Protein AF-A0A9E5V602-F1 (afdb_monomer_lite)

Secondary structure (DSSP, 8-state):
-------HHHHHHHHHHHHHHHS-S-------EES--S--TT--EE-HHHHHHHHHHHHHH-----HHHHHHHT----

Structure (mmCIF, N/CA/C/O backbone):
data_AF-A0A9E5V602-F1
#
_entry.id   AF-A0A9E5V602-F1
#
loop_
_atom_site.group_PDB
_atom_site.id
_atom_site.type_symbol
_atom_site.label_atom_id
_atom_site.label_alt_id
_atom_site.label_comp_id
_atom_site.label_asym_id
_atom_site.label_entity_id
_atom_site.label_seq_id
_atom_site.pdbx_PDB_ins_code
_atom_site.Cartn_x
_atom_site.Cartn_y
_atom_site.Cartn_z
_atom_site.occupancy
_atom_site.B_iso_or_equiv
_atom_site.auth_seq_id
_atom_site.auth_comp_id
_atom_site.auth_asym_id
_atom_site.auth_atom_id
_atom_site.pdbx_PDB_model_num
ATOM 1 N N . MET A 1 1 ? 10.427 26.996 36.654 1.00 35.75 1 MET A N 1
ATOM 2 C CA . MET A 1 1 ? 10.830 26.490 35.324 1.00 35.75 1 MET A CA 1
ATOM 3 C C . MET A 1 1 ? 11.001 24.980 35.403 1.00 35.75 1 MET A C 1
ATOM 5 O O . MET A 1 1 ? 12.076 24.506 35.731 1.00 35.75 1 MET A O 1
ATOM 9 N N . ALA A 1 2 ? 9.925 24.225 35.195 1.00 40.25 2 ALA A N 1
ATOM 10 C CA . ALA A 1 2 ? 9.981 22.767 35.144 1.00 40.25 2 ALA A CA 1
ATOM 11 C C . ALA A 1 2 ? 8.825 22.270 34.273 1.00 40.25 2 ALA A C 1
ATOM 13 O O . ALA A 1 2 ? 7.737 22.005 34.771 1.00 40.25 2 ALA A O 1
ATOM 14 N N . ILE A 1 3 ? 9.046 22.175 32.961 1.00 41.56 3 ILE A N 1
ATOM 15 C CA . ILE A 1 3 ? 8.191 21.340 32.113 1.00 41.56 3 ILE A CA 1
ATOM 16 C C . ILE A 1 3 ? 8.961 20.041 31.907 1.00 41.56 3 ILE A C 1
ATOM 18 O O . ILE A 1 3 ? 9.764 19.876 30.994 1.00 41.56 3 ILE A O 1
ATOM 22 N N . SER A 1 4 ? 8.768 19.170 32.889 1.00 46.84 4 SER A N 1
ATOM 23 C CA . SER A 1 4 ? 9.276 17.811 32.959 1.00 46.84 4 SER A CA 1
ATOM 24 C C . SER A 1 4 ? 8.639 16.934 31.873 1.00 46.84 4 SER A C 1
ATOM 26 O O . SER A 1 4 ? 7.419 16.854 31.752 1.00 46.84 4 SER A O 1
ATOM 28 N N . LEU A 1 5 ? 9.504 16.266 31.106 1.00 55.84 5 LEU A N 1
ATOM 29 C CA . LEU A 1 5 ? 9.408 14.843 30.755 1.00 55.84 5 LEU A CA 1
ATOM 30 C C . LEU A 1 5 ? 8.074 14.346 30.172 1.00 55.84 5 LEU A C 1
ATOM 32 O O . LEU A 1 5 ? 7.474 13.390 30.666 1.00 55.84 5 LEU A O 1
ATOM 36 N N . ILE A 1 6 ? 7.664 14.887 29.024 1.00 58.75 6 ILE A N 1
ATOM 37 C CA . ILE A 1 6 ? 6.733 14.154 28.161 1.00 58.75 6 ILE A CA 1
ATOM 38 C C . ILE A 1 6 ? 7.516 13.018 27.496 1.00 58.75 6 ILE A C 1
ATOM 40 O O . ILE A 1 6 ? 8.259 13.220 26.535 1.00 58.75 6 ILE A O 1
ATOM 44 N N . ASN A 1 7 ? 7.359 11.804 28.024 1.00 61.91 7 ASN A N 1
ATOM 45 C CA . ASN A 1 7 ? 7.857 10.590 27.388 1.00 61.91 7 ASN A CA 1
ATOM 46 C C . ASN A 1 7 ? 7.143 10.422 26.030 1.00 61.91 7 ASN A C 1
ATOM 48 O O . ASN A 1 7 ? 5.987 9.990 25.967 1.00 61.91 7 ASN A O 1
ATOM 52 N N . LYS A 1 8 ? 7.827 10.829 24.950 1.00 59.50 8 LYS A N 1
ATOM 53 C CA . LYS A 1 8 ? 7.292 10.913 23.580 1.00 59.50 8 LYS A CA 1
ATOM 54 C C . LYS A 1 8 ? 6.678 9.594 23.105 1.00 59.50 8 LYS A C 1
ATOM 56 O O . LYS A 1 8 ? 5.692 9.618 22.372 1.00 59.50 8 LYS A O 1
ATOM 61 N N . ASP A 1 9 ? 7.186 8.456 23.574 1.00 65.56 9 ASP A N 1
ATOM 62 C CA . ASP A 1 9 ? 6.681 7.135 23.194 1.00 65.56 9 ASP A CA 1
ATOM 63 C C . ASP A 1 9 ? 5.341 6.798 23.845 1.00 65.56 9 ASP A C 1
ATOM 65 O O . ASP A 1 9 ? 4.458 6.238 23.187 1.00 65.56 9 ASP A O 1
ATOM 69 N N . LYS A 1 10 ? 5.149 7.177 25.116 1.00 59.56 10 LYS A N 1
ATOM 70 C CA . LYS A 1 10 ? 3.834 7.082 25.766 1.00 59.56 10 LYS A CA 1
ATOM 71 C C . LYS A 1 10 ? 2.847 8.028 25.092 1.00 59.56 10 LYS A C 1
ATOM 73 O O . LYS A 1 10 ? 1.759 7.587 24.736 1.00 59.56 10 LYS A O 1
ATOM 78 N N . LEU A 1 11 ? 3.250 9.274 24.826 1.00 69.31 11 LEU A N 1
ATOM 79 C CA . LEU A 1 11 ? 2.397 10.259 24.153 1.00 69.31 11 LEU A CA 1
ATOM 80 C C . LEU A 1 11 ? 1.940 9.764 22.770 1.00 69.31 11 LEU A C 1
ATOM 82 O O . LEU A 1 11 ? 0.753 9.822 22.455 1.00 69.31 11 LEU A O 1
ATOM 86 N N . ARG A 1 12 ? 2.856 9.189 21.978 1.00 64.75 12 ARG A N 1
ATOM 87 C CA . ARG A 1 12 ? 2.564 8.632 20.649 1.00 64.75 12 ARG A CA 1
ATOM 88 C C . ARG A 1 12 ? 1.614 7.439 20.711 1.00 64.75 12 ARG A C 1
ATOM 90 O O . ARG A 1 12 ? 0.722 7.329 19.872 1.00 64.75 12 ARG A O 1
ATOM 97 N N . LYS A 1 13 ? 1.789 6.538 21.683 1.00 61.81 13 LYS A N 1
ATOM 98 C CA . LYS A 1 13 ? 0.910 5.369 21.855 1.00 61.81 13 LYS A CA 1
ATOM 99 C C . LYS A 1 13 ? -0.508 5.784 22.243 1.00 61.81 13 LYS A C 1
ATOM 101 O O . LYS A 1 13 ? -1.456 5.293 21.634 1.00 61.81 13 LYS A O 1
ATOM 106 N N . THR A 1 14 ? -0.650 6.706 23.191 1.00 66.38 14 THR A N 1
ATOM 107 C CA . THR A 1 14 ? -1.963 7.185 23.648 1.00 66.38 14 THR A CA 1
ATOM 108 C C . THR A 1 14 ? -2.673 7.990 22.559 1.00 66.38 14 THR A C 1
ATOM 110 O O . THR A 1 14 ? -3.856 7.769 22.307 1.00 66.38 14 THR A O 1
ATOM 113 N N . ALA A 1 15 ? -1.946 8.848 21.834 1.00 69.94 15 ALA A N 1
ATOM 114 C CA . ALA A 1 15 ? -2.484 9.567 20.680 1.00 69.94 15 ALA A CA 1
ATOM 115 C C . ALA A 1 15 ? -2.938 8.600 19.576 1.00 69.94 15 ALA A C 1
ATOM 117 O O . ALA A 1 15 ? -4.049 8.726 19.065 1.00 69.94 15 ALA A O 1
ATOM 118 N N . ARG A 1 16 ? -2.133 7.574 19.262 1.00 66.19 16 ARG A N 1
ATOM 119 C CA . ARG A 1 16 ? -2.508 6.5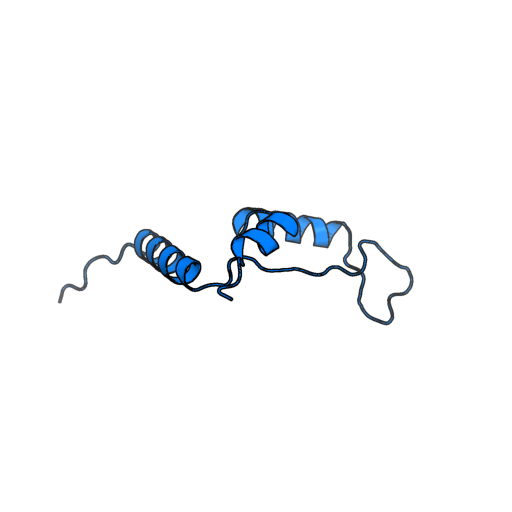34 18.293 1.00 66.19 16 ARG A CA 1
ATOM 120 C C . ARG A 1 16 ? -3.780 5.806 18.719 1.00 66.19 16 ARG A C 1
ATOM 122 O O . ARG A 1 16 ? -4.642 5.589 17.883 1.00 66.19 16 ARG A O 1
ATOM 129 N N . GLN A 1 17 ? -3.925 5.450 19.993 1.00 64.00 17 GLN A N 1
ATOM 130 C CA . GLN A 1 17 ? -5.135 4.784 20.485 1.00 64.00 17 GLN A CA 1
ATOM 131 C C . GLN A 1 17 ? -6.384 5.663 20.368 1.00 64.00 17 GLN A C 1
ATOM 133 O O . GLN A 1 17 ? -7.424 5.169 19.942 1.00 64.00 17 GLN A O 1
ATOM 138 N N . ALA A 1 18 ? -6.282 6.951 20.703 1.00 72.38 18 ALA A N 1
ATOM 139 C CA . ALA A 1 18 ? -7.391 7.890 20.562 1.00 72.38 18 ALA A CA 1
ATOM 140 C C . ALA A 1 18 ? -7.788 8.080 19.089 1.00 72.38 18 ALA A C 1
ATOM 142 O O . ALA A 1 18 ? -8.964 7.971 18.756 1.00 72.38 18 ALA A O 1
ATOM 143 N N . VAL A 1 19 ? -6.810 8.259 18.195 1.00 66.38 19 VAL A N 1
ATOM 144 C CA . VAL A 1 19 ? -7.042 8.397 16.749 1.00 66.38 19 VAL A CA 1
ATOM 145 C C . VAL A 1 19 ? -7.669 7.126 16.168 1.00 66.38 19 VAL A C 1
ATOM 147 O O . VAL A 1 19 ? -8.684 7.203 15.483 1.00 66.38 19 VAL A O 1
ATOM 150 N N . MET A 1 20 ? -7.155 5.941 16.514 1.00 65.56 20 MET A N 1
ATOM 151 C CA . MET A 1 20 ? -7.708 4.655 16.056 1.00 65.56 20 MET A CA 1
ATOM 152 C C . MET A 1 20 ? -9.153 4.407 16.518 1.00 65.56 20 MET A C 1
ATOM 154 O O . MET A 1 20 ? -9.839 3.586 15.920 1.00 65.56 20 MET A O 1
ATOM 158 N N . LYS A 1 21 ? -9.624 5.098 17.566 1.00 64.50 21 LYS A N 1
ATOM 159 C CA . LYS A 1 21 ? -11.003 5.000 18.069 1.00 64.50 21 LYS A CA 1
ATOM 160 C C . LYS A 1 21 ? -12.004 5.810 17.238 1.00 64.50 21 LYS A C 1
ATOM 162 O O . LYS A 1 21 ? -13.194 5.520 17.289 1.00 64.50 21 LYS A O 1
ATOM 167 N N . VAL A 1 22 ? -11.519 6.818 16.510 1.00 67.25 22 VAL A N 1
ATOM 168 C CA . VAL A 1 22 ? -12.323 7.732 15.680 1.00 67.25 22 VAL A CA 1
ATOM 169 C C . VAL A 1 22 ? -12.128 7.448 14.183 1.00 67.25 22 VAL A C 1
ATOM 171 O O . VAL A 1 22 ? -12.954 7.841 13.366 1.00 67.25 22 VAL A O 1
ATOM 174 N N . MET A 1 23 ? -11.055 6.744 13.805 1.00 64.25 23 MET A N 1
ATOM 175 C CA . MET A 1 23 ? -10.810 6.366 12.414 1.00 64.25 23 MET A CA 1
ATOM 176 C C . MET A 1 23 ? -11.800 5.299 11.911 1.00 64.25 23 MET A C 1
ATOM 178 O O . MET A 1 23 ? -12.263 4.464 12.694 1.00 64.25 23 MET A O 1
ATOM 182 N N . PRO A 1 24 ? -12.099 5.289 10.596 1.00 66.94 24 PRO A N 1
ATOM 183 C CA . PRO A 1 24 ? -12.879 4.234 9.961 1.00 66.94 24 PRO A CA 1
ATOM 184 C C . PRO A 1 24 ? -12.352 2.845 10.339 1.00 66.94 24 PRO A C 1
ATOM 186 O O . PRO A 1 24 ? -11.142 2.620 10.380 1.00 66.94 24 PRO A O 1
ATOM 189 N N . LYS A 1 25 ? -13.261 1.891 10.586 1.00 74.31 25 LYS A N 1
ATOM 190 C CA . LYS A 1 25 ? -12.911 0.528 11.037 1.00 74.31 25 LYS A CA 1
ATOM 191 C C . LYS A 1 25 ? -12.094 -0.294 10.027 1.00 74.31 25 LYS A C 1
ATOM 193 O O . LYS A 1 25 ? -11.629 -1.378 10.367 1.00 74.31 25 LYS A O 1
ATOM 198 N N . GLY A 1 26 ? -11.896 0.219 8.817 1.00 84.12 26 GLY A N 1
ATOM 199 C CA . GLY A 1 26 ? -11.004 -0.343 7.814 1.00 84.12 26 GLY A CA 1
ATOM 200 C C . GLY A 1 26 ? -10.696 0.666 6.713 1.00 84.12 26 GLY A C 1
ATOM 201 O O . GLY A 1 26 ? -11.424 1.640 6.524 1.00 84.12 26 GLY A O 1
ATOM 202 N N . LEU A 1 27 ? -9.606 0.411 5.993 1.00 88.19 27 LEU A N 1
ATOM 203 C CA . LEU A 1 27 ? -9.175 1.143 4.805 1.00 88.19 27 LEU A CA 1
ATOM 204 C C . LEU A 1 27 ? -9.072 0.145 3.649 1.00 88.19 27 LEU A C 1
ATOM 206 O O . LEU A 1 27 ? -8.520 -0.940 3.829 1.00 88.19 27 LEU A O 1
ATOM 210 N N . ILE A 1 28 ? -9.574 0.516 2.471 1.00 90.44 28 ILE A N 1
ATOM 211 C CA . ILE A 1 28 ? -9.430 -0.276 1.247 1.00 90.44 28 ILE A CA 1
ATOM 212 C C . ILE A 1 28 ? -8.322 0.361 0.403 1.00 90.44 28 ILE A C 1
ATOM 214 O O . ILE A 1 28 ? -8.472 1.485 -0.070 1.00 90.44 28 ILE A O 1
ATOM 218 N N . LEU A 1 29 ? -7.209 -0.355 0.229 1.00 92.25 29 LEU A N 1
ATOM 219 C CA . LEU A 1 29 ? -6.162 -0.018 -0.740 1.00 92.25 29 LEU A CA 1
ATOM 220 C C . LEU A 1 29 ? -6.432 -0.766 -2.045 1.00 92.25 29 LEU A C 1
ATOM 222 O O . LEU A 1 29 ? -6.555 -1.990 -2.041 1.00 92.25 29 LEU A O 1
ATOM 226 N N . MET A 1 30 ? -6.512 -0.032 -3.152 1.00 92.88 30 MET A N 1
ATOM 227 C CA . MET A 1 30 ? -6.772 -0.597 -4.472 1.00 92.88 30 MET A CA 1
ATOM 228 C C . MET A 1 30 ? -5.483 -0.647 -5.294 1.00 92.88 30 MET A C 1
ATOM 230 O O . MET A 1 30 ? -4.837 0.376 -5.506 1.00 92.88 30 MET A O 1
ATOM 234 N N . TYR A 1 31 ? -5.150 -1.835 -5.791 1.00 95.12 31 TYR A N 1
ATOM 235 C CA . TYR A 1 31 ? -4.099 -2.051 -6.781 1.00 95.12 31 TYR A CA 1
ATOM 236 C C . TYR A 1 31 ? -4.745 -2.478 -8.091 1.00 95.12 31 TYR A C 1
ATOM 238 O O . TYR A 1 31 ? -5.658 -3.301 -8.086 1.00 95.12 31 TYR A O 1
ATOM 246 N N . HIS A 1 32 ? -4.263 -1.942 -9.208 1.00 95.50 32 HIS A N 1
ATOM 247 C CA . HIS A 1 32 ? -4.772 -2.326 -10.521 1.00 95.50 32 HIS A CA 1
ATOM 248 C C . HIS A 1 32 ? -4.016 -3.538 -11.065 1.00 95.50 32 HIS A C 1
ATOM 250 O O . HIS A 1 32 ? -4.637 -4.547 -11.394 1.00 95.50 32 HIS A O 1
ATOM 256 N N . ARG A 1 33 ? -2.682 -3.454 -11.167 1.00 95.31 33 ARG A N 1
ATOM 257 C CA . ARG A 1 33 ? -1.829 -4.544 -11.661 1.00 95.31 33 ARG A CA 1
ATOM 258 C C . ARG A 1 33 ? -0.485 -4.568 -10.941 1.00 95.31 33 ARG A C 1
ATOM 260 O O . ARG A 1 33 ? 0.044 -3.522 -10.572 1.00 95.31 33 ARG A O 1
ATOM 267 N N . ILE A 1 34 ? 0.067 -5.768 -10.774 1.00 97.56 34 ILE A N 1
ATOM 268 C CA . ILE A 1 34 ? 1.430 -5.980 -10.278 1.00 97.56 34 ILE A CA 1
ATOM 269 C C . ILE A 1 34 ? 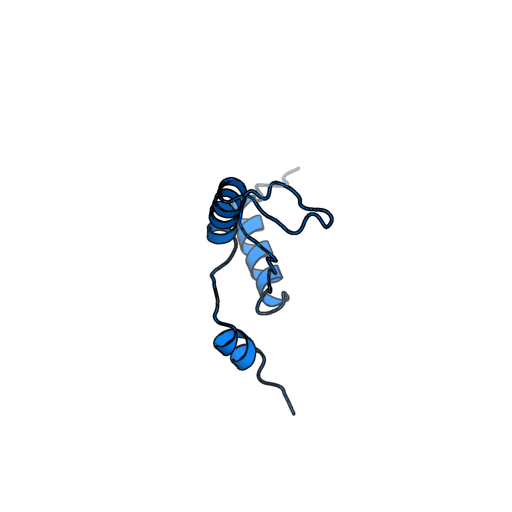2.231 -6.625 -11.407 1.00 97.56 34 ILE A C 1
ATOM 271 O O . ILE A 1 34 ? 1.849 -7.689 -11.893 1.00 97.56 34 ILE A O 1
ATOM 275 N N . GLY A 1 35 ? 3.305 -5.976 -11.849 1.00 96.69 35 GLY A N 1
ATOM 276 C CA . GLY A 1 35 ? 4.127 -6.460 -12.956 1.00 96.69 35 GLY A CA 1
ATOM 277 C C . GLY A 1 35 ? 5.063 -5.399 -13.523 1.00 96.69 35 GLY A C 1
ATOM 278 O O . GLY A 1 35 ? 5.075 -4.257 -13.070 1.00 96.69 35 GLY A O 1
ATOM 279 N N . GLU A 1 36 ? 5.838 -5.798 -14.526 1.00 96.19 36 GLU A N 1
ATOM 280 C CA . GLU A 1 36 ? 6.798 -4.945 -15.236 1.00 96.19 36 GLU A CA 1
ATOM 281 C C . GLU A 1 36 ? 6.395 -4.870 -16.717 1.00 96.19 36 GLU A C 1
ATOM 283 O O . GLU A 1 36 ? 6.916 -5.616 -17.547 1.00 96.19 36 GLU A O 1
ATOM 288 N N . PRO A 1 37 ? 5.379 -4.055 -17.059 1.00 94.44 37 PRO A N 1
ATOM 289 C CA . PRO A 1 37 ? 4.889 -3.972 -18.426 1.00 94.44 37 PRO A CA 1
ATOM 290 C C . PRO A 1 37 ? 5.892 -3.229 -19.316 1.00 94.44 37 PRO A C 1
ATOM 292 O O . PRO A 1 37 ? 6.567 -2.296 -18.885 1.00 94.44 37 PRO A O 1
ATOM 295 N N . THR A 1 38 ? 5.923 -3.582 -20.598 1.00 95.31 38 THR A N 1
ATOM 296 C CA . THR A 1 38 ? 6.661 -2.815 -21.614 1.00 95.31 38 THR A CA 1
ATOM 297 C C . THR A 1 38 ? 5.986 -1.481 -21.945 1.00 95.31 38 THR A C 1
ATOM 299 O O . THR A 1 38 ? 6.645 -0.565 -22.428 1.00 95.31 38 THR A O 1
ATOM 302 N N . LEU A 1 39 ? 4.681 -1.360 -21.677 1.00 94.88 39 LEU A N 1
ATOM 303 C CA . LEU A 1 39 ? 3.887 -0.153 -21.887 1.00 94.88 39 LEU A CA 1
ATOM 304 C C . LEU A 1 39 ? 2.836 -0.015 -20.775 1.00 94.88 39 LEU A C 1
ATOM 306 O O . LEU A 1 39 ? 2.009 -0.908 -20.592 1.00 94.88 39 LEU A O 1
ATOM 310 N N . ASP A 1 40 ? 2.837 1.119 -20.068 1.00 94.06 40 ASP A N 1
ATOM 311 C CA . ASP A 1 40 ? 1.852 1.446 -19.024 1.00 94.06 40 ASP A CA 1
ATOM 312 C C . ASP A 1 40 ? 1.322 2.879 -19.191 1.00 94.06 40 ASP A C 1
ATOM 314 O O . ASP A 1 40 ? 1.755 3.792 -18.489 1.00 94.06 40 ASP A O 1
ATOM 318 N N . PRO A 1 41 ? 0.393 3.120 -20.135 1.00 94.81 41 PRO A N 1
ATOM 319 C CA . PRO A 1 41 ? -0.046 4.476 -20.477 1.00 94.81 41 PRO A CA 1
ATOM 320 C C . PRO A 1 41 ? -0.770 5.196 -19.333 1.00 94.81 41 PRO A C 1
ATOM 322 O O . PRO A 1 41 ? -0.878 6.418 -19.339 1.00 94.81 41 PRO A O 1
ATOM 325 N N . TRP A 1 42 ? -1.294 4.433 -18.372 1.00 94.94 42 TRP A N 1
ATOM 326 C CA . TRP A 1 42 ? -2.123 4.932 -17.276 1.00 94.94 42 TRP A CA 1
ATOM 327 C C . TRP A 1 42 ? -1.435 4.832 -15.910 1.00 94.94 42 TRP A C 1
ATOM 329 O O . TRP A 1 42 ? -2.069 5.132 -14.900 1.00 94.94 42 TRP A O 1
ATOM 339 N N . SER A 1 43 ? -0.166 4.409 -15.867 1.00 92.06 43 SER A N 1
ATOM 340 C CA . SER A 1 43 ? 0.605 4.236 -14.626 1.00 92.06 43 SER A CA 1
ATOM 341 C C . SER A 1 43 ? -0.120 3.369 -13.585 1.00 92.06 43 SER A C 1
ATOM 343 O O . SER A 1 43 ? -0.167 3.697 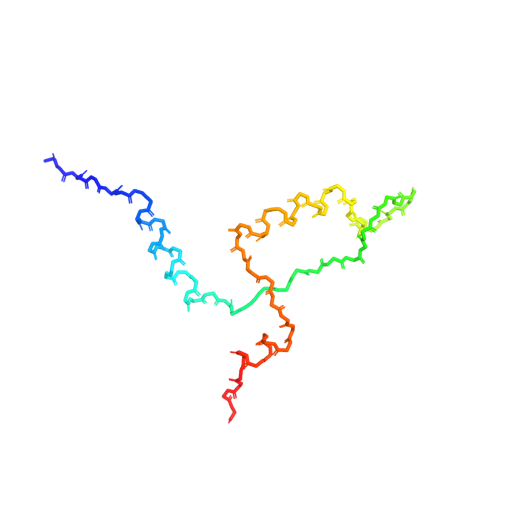-12.397 1.00 92.06 43 SER A O 1
ATOM 345 N N . LEU A 1 44 ? -0.754 2.284 -14.038 1.00 95.06 44 LEU A N 1
ATOM 346 C CA . LEU A 1 44 ? -1.564 1.397 -13.197 1.00 95.06 44 LEU A CA 1
ATOM 347 C C . LEU A 1 44 ? -0.770 0.191 -12.681 1.00 95.06 44 LEU A C 1
ATOM 349 O O . LEU A 1 44 ? -1.280 -0.561 -11.842 1.00 95.06 44 LEU A O 1
ATOM 353 N N . HIS A 1 45 ? 0.453 -0.016 -13.174 1.00 97.19 45 HIS A N 1
ATOM 354 C CA . HIS A 1 45 ? 1.309 -1.100 -12.724 1.00 97.19 45 HIS A CA 1
ATOM 355 C C . HIS A 1 45 ? 2.176 -0.683 -11.545 1.00 97.19 45 HIS A C 1
ATOM 357 O O . HIS A 1 45 ? 2.854 0.341 -11.544 1.00 97.19 45 HIS A O 1
ATOM 363 N N . VAL A 1 46 ? 2.203 -1.553 -10.546 1.00 96.88 46 VAL A N 1
ATOM 364 C CA . VAL A 1 46 ? 3.194 -1.521 -9.477 1.00 96.88 46 VAL A CA 1
ATOM 365 C C . VAL A 1 46 ? 4.186 -2.647 -9.741 1.00 96.88 46 VAL A C 1
ATOM 367 O O . VAL A 1 46 ? 3.783 -3.790 -9.952 1.00 96.88 46 VAL A O 1
ATOM 370 N N . SER A 1 47 ? 5.487 -2.352 -9.734 1.00 97.38 47 SER A N 1
ATOM 371 C CA . SER A 1 47 ? 6.491 -3.408 -9.890 1.00 97.38 47 SER A CA 1
ATOM 372 C C . SER A 1 47 ? 6.414 -4.398 -8.717 1.00 97.38 47 SER A C 1
ATOM 374 O O . SER A 1 47 ? 6.083 -3.995 -7.594 1.00 97.38 47 SER A O 1
ATOM 376 N N . PRO A 1 48 ? 6.753 -5.684 -8.919 1.00 98.12 48 PRO A N 1
ATOM 377 C CA . PRO A 1 48 ? 6.769 -6.664 -7.832 1.00 98.12 48 PRO A CA 1
ATOM 378 C C . PRO A 1 48 ? 7.634 -6.222 -6.642 1.00 98.12 48 PRO A C 1
ATOM 380 O O . PRO A 1 48 ? 7.227 -6.378 -5.491 1.00 98.12 48 PRO A O 1
ATOM 383 N N . LYS A 1 49 ? 8.783 -5.588 -6.919 1.00 98.19 49 LYS A N 1
ATOM 384 C CA . LYS A 1 49 ? 9.680 -5.036 -5.896 1.00 98.19 49 LYS A CA 1
ATOM 385 C C . LYS A 1 49 ? 9.000 -3.955 -5.050 1.00 98.19 49 LYS A C 1
ATOM 387 O O . LYS A 1 49 ? 8.989 -4.058 -3.827 1.00 98.19 49 LYS A O 1
ATOM 392 N N . HIS A 1 50 ? 8.392 -2.947 -5.679 1.00 97.38 50 HIS A N 1
ATOM 393 C CA . HIS A 1 50 ? 7.718 -1.878 -4.936 1.00 97.38 50 HIS A CA 1
ATOM 394 C C . HIS A 1 50 ? 6.493 -2.394 -4.179 1.00 97.38 50 HIS A C 1
ATOM 396 O O . HIS A 1 50 ? 6.220 -1.938 -3.070 1.00 97.38 50 HIS A O 1
ATOM 402 N N . PHE A 1 51 ? 5.759 -3.358 -4.742 1.00 97.62 51 PHE A N 1
ATOM 403 C CA . PHE A 1 51 ? 4.644 -3.983 -4.037 1.00 97.62 51 PHE A CA 1
ATOM 404 C C . PHE A 1 51 ? 5.119 -4.665 -2.747 1.00 97.62 51 PHE A C 1
ATOM 406 O O . PHE A 1 51 ? 4.515 -4.456 -1.696 1.00 97.62 51 PHE A O 1
ATOM 413 N N . GLN A 1 52 ? 6.229 -5.411 -2.792 1.00 98.06 52 GLN A N 1
ATOM 414 C CA . GLN A 1 52 ? 6.819 -6.023 -1.600 1.00 98.06 52 GLN A CA 1
ATOM 415 C C . GLN A 1 52 ? 7.196 -4.975 -0.544 1.00 98.06 52 GLN A C 1
ATOM 417 O O . GLN A 1 52 ? 6.789 -5.099 0.610 1.00 98.06 52 GLN A O 1
ATOM 422 N N . GLU A 1 53 ? 7.913 -3.921 -0.935 1.00 98.06 53 GLU A N 1
ATOM 423 C CA . GLU A 1 53 ? 8.312 -2.837 -0.025 1.00 98.06 53 GLU A CA 1
ATOM 424 C C . GLU A 1 53 ? 7.088 -2.174 0.634 1.00 98.06 53 GLU A C 1
ATOM 426 O O . GLU A 1 53 ? 7.072 -1.909 1.840 1.00 98.06 53 GLU A O 1
ATOM 431 N N . GLN A 1 54 ? 6.012 -1.967 -0.130 1.00 96.19 54 GLN A N 1
ATOM 432 C CA . GLN A 1 54 ? 4.751 -1.456 0.405 1.00 96.19 54 GLN A CA 1
ATOM 433 C C . GLN A 1 54 ? 4.118 -2.436 1.399 1.00 96.19 54 GLN A C 1
ATOM 435 O O . GLN A 1 54 ? 3.661 -2.003 2.459 1.00 96.19 54 GLN A O 1
ATOM 440 N N . MET A 1 55 ? 4.118 -3.743 1.114 1.00 96.00 55 MET A N 1
ATOM 441 C CA . MET A 1 55 ? 3.596 -4.750 2.046 1.00 96.00 55 MET A CA 1
ATOM 442 C C . MET A 1 55 ? 4.377 -4.762 3.365 1.00 96.00 55 MET A C 1
ATOM 444 O O . MET A 1 55 ? 3.766 -4.825 4.433 1.00 96.00 55 MET A O 1
ATOM 448 N N . GLU A 1 56 ? 5.704 -4.635 3.322 1.00 96.81 56 GLU A N 1
ATOM 449 C CA . GLU A 1 56 ? 6.556 -4.566 4.518 1.00 96.81 56 GLU A CA 1
ATOM 450 C C . GLU A 1 56 ? 6.240 -3.348 5.400 1.00 96.81 56 GLU A C 1
ATOM 452 O O . GLU A 1 56 ? 6.304 -3.422 6.633 1.00 96.81 56 GLU A O 1
ATOM 457 N N . VAL A 1 57 ? 5.872 -2.219 4.790 1.00 95.00 57 VAL A N 1
ATOM 458 C CA . VAL A 1 57 ? 5.401 -1.035 5.520 1.00 95.00 57 VAL A CA 1
ATOM 459 C C . VAL A 1 57 ? 3.994 -1.264 6.072 1.00 95.00 57 VAL A C 1
ATOM 461 O O . VAL A 1 57 ? 3.759 -1.018 7.258 1.00 95.00 57 VAL A O 1
ATOM 464 N N . LEU A 1 58 ? 3.060 -1.769 5.259 1.00 93.50 58 LEU A N 1
ATOM 465 C CA . LEU A 1 58 ? 1.671 -1.991 5.672 1.00 93.50 58 LEU A CA 1
ATOM 466 C C . LEU A 1 58 ? 1.564 -2.964 6.850 1.00 93.50 58 LEU A C 1
ATOM 468 O O . LEU A 1 58 ? 0.810 -2.685 7.782 1.00 93.50 58 LEU A O 1
ATOM 472 N N . GLN A 1 59 ? 2.368 -4.031 6.879 1.00 91.50 59 GLN A N 1
ATOM 473 C CA . GLN A 1 59 ? 2.409 -4.991 7.992 1.00 91.50 59 GLN A CA 1
ATOM 474 C C . GLN A 1 59 ? 2.762 -4.343 9.344 1.00 91.50 59 GLN A C 1
ATOM 476 O O . GLN A 1 59 ? 2.343 -4.826 10.396 1.00 91.50 59 GLN A O 1
ATOM 481 N N . LYS A 1 60 ? 3.501 -3.225 9.343 1.00 91.81 60 LYS A N 1
ATOM 482 C CA . LYS A 1 60 ? 3.850 -2.471 10.564 1.00 91.81 60 LYS A CA 1
ATOM 483 C C . LYS A 1 60 ? 2.730 -1.524 11.008 1.00 91.81 60 LYS A C 1
ATOM 485 O O . LYS A 1 60 ? 2.711 -1.072 12.158 1.00 91.81 60 LYS A O 1
ATOM 490 N N . LEU A 1 61 ? 1.819 -1.172 10.103 1.00 87.75 61 LEU A N 1
ATOM 491 C CA . LEU A 1 61 ? 0.819 -0.126 10.313 1.00 87.75 61 LEU A CA 1
ATOM 492 C C . LEU A 1 61 ? -0.584 -0.683 10.558 1.00 87.75 61 LEU A C 1
ATOM 494 O O . LEU A 1 61 ? -1.296 -0.141 11.408 1.00 87.75 61 LEU A O 1
ATOM 498 N N . ALA A 1 62 ? -0.958 -1.756 9.864 1.00 88.12 62 ALA A N 1
ATOM 499 C CA . ALA A 1 62 ? -2.304 -2.310 9.857 1.00 88.12 62 ALA A CA 1
ATOM 500 C C . ALA A 1 62 ? -2.295 -3.844 9.779 1.00 88.12 62 ALA A C 1
ATOM 502 O O . ALA A 1 62 ? -1.283 -4.470 9.472 1.00 88.12 62 ALA A O 1
ATOM 503 N N . LYS A 1 63 ? -3.451 -4.450 10.062 1.00 89.50 63 LYS A N 1
ATOM 504 C CA . LYS A 1 63 ? -3.689 -5.880 9.851 1.00 89.50 63 LYS A CA 1
ATOM 505 C C . LYS A 1 63 ? -4.615 -6.056 8.646 1.00 89.50 63 LYS A C 1
ATOM 507 O O . LYS A 1 63 ? -5.629 -5.356 8.601 1.00 89.50 63 LYS A O 1
ATOM 512 N N . PRO A 1 64 ? -4.304 -6.964 7.705 1.00 91.31 64 PRO A N 1
ATOM 513 C CA . PRO A 1 64 ? -5.250 -7.354 6.670 1.00 91.31 64 PRO A CA 1
ATOM 514 C C . PRO A 1 64 ? -6.562 -7.830 7.296 1.00 91.31 64 PRO A C 1
ATOM 516 O O . PRO A 1 64 ? -6.557 -8.510 8.322 1.00 91.31 64 PRO A O 1
ATOM 519 N N . MET A 1 65 ? -7.673 -7.458 6.672 1.00 90.06 65 MET A N 1
ATOM 520 C CA . MET A 1 65 ? -9.023 -7.831 7.076 1.00 90.06 65 MET A CA 1
ATOM 521 C C . MET A 1 65 ? -9.784 -8.241 5.820 1.00 90.06 65 MET A C 1
ATOM 523 O O . MET A 1 65 ? -9.643 -7.609 4.770 1.00 90.06 65 MET A O 1
ATOM 527 N N . SER A 1 66 ? -10.588 -9.293 5.913 1.00 91.00 66 SER A N 1
ATOM 528 C CA . SER A 1 66 ? -11.470 -9.676 4.815 1.00 91.00 66 SER A CA 1
ATOM 529 C C . SER A 1 66 ? -12.577 -8.637 4.622 1.00 91.00 66 SER A C 1
ATOM 531 O O . SER A 1 66 ? -13.070 -8.026 5.573 1.00 91.00 66 SER A O 1
ATOM 533 N N . LEU A 1 67 ? -13.051 -8.479 3.385 1.00 89.25 67 LEU A N 1
ATOM 534 C CA . LEU A 1 67 ? -14.172 -7.578 3.104 1.00 89.25 67 LEU A CA 1
ATOM 535 C C . LEU A 1 67 ? -15.441 -7.963 3.893 1.00 89.25 67 LEU A C 1
ATOM 537 O O . LEU A 1 67 ? -16.223 -7.095 4.278 1.00 89.25 67 LEU A O 1
ATOM 541 N N . ARG A 1 68 ? -15.626 -9.259 4.186 1.00 89.94 68 ARG A N 1
ATOM 542 C CA . ARG A 1 68 ? -16.731 -9.761 5.015 1.00 89.94 68 ARG A CA 1
ATOM 543 C C . ARG A 1 68 ? -16.652 -9.228 6.446 1.00 89.94 68 ARG A C 1
ATOM 545 O O . ARG A 1 68 ? -17.652 -8.724 6.948 1.00 89.94 68 ARG A O 1
ATOM 552 N N . GLU A 1 69 ? -15.488 -9.316 7.086 1.00 88.44 69 GLU A N 1
ATOM 553 C CA . GLU A 1 69 ? -15.279 -8.776 8.438 1.00 88.44 69 GLU A CA 1
ATOM 554 C C . GLU A 1 69 ? -15.495 -7.258 8.466 1.00 88.44 69 GLU A C 1
ATOM 556 O O . GLU A 1 69 ? -16.127 -6.737 9.390 1.00 88.44 69 GLU A O 1
ATOM 561 N N . LEU A 1 70 ? -15.044 -6.548 7.424 1.00 87.06 70 LEU A N 1
ATOM 562 C CA . LEU A 1 70 ? -15.268 -5.109 7.288 1.00 87.06 70 LEU A CA 1
ATOM 563 C C . LEU A 1 70 ? -16.765 -4.772 7.183 1.00 87.06 70 LEU A C 1
ATOM 565 O O . LEU A 1 70 ? -17.258 -3.907 7.902 1.00 87.06 70 LEU A O 1
ATOM 569 N N . SER A 1 71 ? -17.509 -5.489 6.338 1.00 86.19 71 SER A N 1
ATOM 570 C CA . SER A 1 71 ? -18.961 -5.318 6.188 1.00 86.19 71 SER A CA 1
ATOM 571 C C . SER A 1 71 ? -19.715 -5.599 7.496 1.00 86.19 71 SER A C 1
ATOM 573 O O . SER A 1 71 ? -20.594 -4.834 7.889 1.00 86.19 71 SER A O 1
ATOM 575 N N . GLN A 1 72 ? -19.331 -6.650 8.226 1.00 84.31 72 GLN A N 1
ATOM 576 C CA . GLN A 1 72 ? -19.950 -7.013 9.505 1.00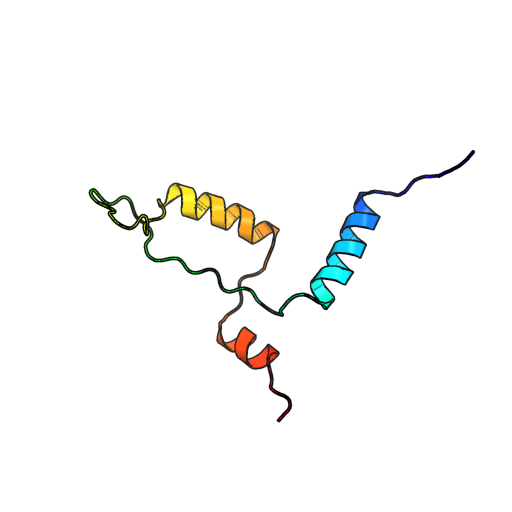 84.31 72 GLN A CA 1
ATOM 577 C C . GLN A 1 72 ? -19.644 -6.014 10.625 1.00 84.31 72 GLN A C 1
ATOM 579 O O . GLN A 1 72 ? -20.483 -5.769 11.492 1.00 84.31 72 GLN A O 1
ATOM 584 N N . SER A 1 73 ? -18.454 -5.417 10.626 1.00 75.06 73 SER A N 1
ATOM 585 C CA . SER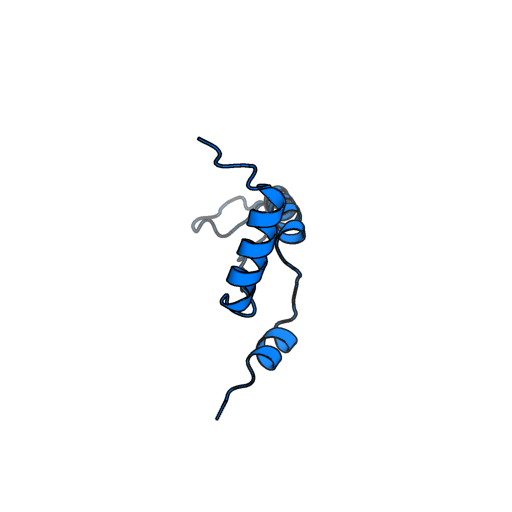 A 1 73 ? -18.077 -4.406 11.619 1.00 75.06 73 SER A CA 1
ATOM 586 C C . SER A 1 73 ? -18.742 -3.043 11.374 1.00 75.06 73 SER A C 1
ATOM 588 O O . SER A 1 73 ? -18.773 -2.214 12.295 1.00 75.06 73 SER A O 1
ATOM 590 N N . HIS A 1 74 ? -19.331 -2.865 10.186 1.00 63.78 74 HIS A N 1
ATOM 591 C CA . HIS A 1 74 ? -20.162 -1.738 9.769 1.00 63.78 74 HIS A CA 1
ATOM 592 C C . HIS A 1 74 ? -21.671 -1.961 9.970 1.00 63.78 74 HIS A C 1
ATOM 594 O O . HIS A 1 74 ? -22.441 -1.192 9.400 1.00 63.78 74 HIS A O 1
ATOM 600 N N . LYS A 1 75 ? -22.103 -2.983 10.745 1.00 53.94 75 LYS A N 1
ATOM 601 C CA . LYS A 1 75 ? -23.529 -3.274 10.996 1.00 53.94 75 LYS A CA 1
ATOM 602 C C . LYS A 1 75 ? -24.313 -1.986 11.246 1.00 53.94 75 LYS A C 1
ATOM 604 O O . LYS A 1 75 ? -24.157 -1.311 12.262 1.00 53.94 75 LYS A O 1
ATOM 609 N N . MET A 1 76 ? -25.100 -1.689 10.226 1.00 42.28 76 MET A N 1
ATOM 610 C CA . MET A 1 76 ? -25.929 -0.523 10.041 1.00 42.28 76 MET A CA 1
ATOM 611 C C . MET A 1 76 ? -26.984 -0.521 11.140 1.00 42.28 76 MET A C 1
ATOM 613 O O . MET A 1 76 ? -27.715 -1.496 11.307 1.00 42.28 76 MET A O 1
ATOM 617 N N . VAL A 1 77 ? -27.014 0.569 11.898 1.00 43.22 77 VAL A N 1
ATOM 618 C CA . VAL A 1 77 ? -28.231 1.033 12.554 1.00 43.22 77 VAL A CA 1
ATOM 619 C C . VAL A 1 77 ? -29.209 1.324 11.415 1.00 43.22 77 VAL A C 1
ATOM 621 O O . VAL A 1 77 ? -29.001 2.281 10.670 1.00 43.22 77 VAL A O 1
ATOM 624 N N . ILE A 1 78 ? -30.194 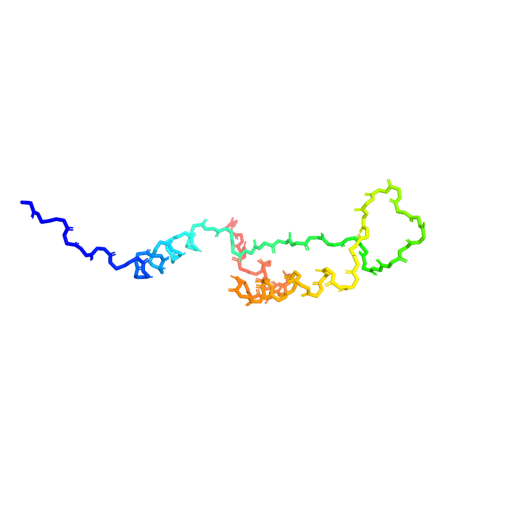0.452 11.230 1.00 38.09 78 ILE A N 1
ATOM 625 C CA . ILE A 1 78 ? -31.455 0.769 10.555 1.00 38.09 78 ILE A CA 1
ATOM 626 C C . ILE A 1 78 ? -32.552 0.412 11.546 1.00 38.09 78 ILE A C 1
ATOM 628 O O . ILE A 1 78 ? -32.457 -0.702 12.115 1.00 38.09 78 ILE A O 1
#

Radius of gyration: 19.24 Å; chains: 1; bounding box: 42×36×57 Å

Foldseek 3Di:
DDPDDPPVVVVVVVVVVVVCVVDQPDDDDDADEEDDDPDDPPPRYDYPVRVVVVVVVCVVPDDDDDVVVSVVVPPDDD

pLDDT: mean 79.85, std 18.15, range [35.75, 98.19]

Sequence (78 aa):
MAISLINKDKLRKTARQAVMKVMPKGLILMYHRIGEPTLDPWSLHVSPKHFQEQMEVLQKLAKPMSLRELSQSHKMVI